Protein AF-A0A9D9F3G3-F1 (afdb_monomer_lite)

pLDDT: mean 89.65, std 13.04, range [38.94, 98.81]

Structure (mmCIF, N/CA/C/O backbone):
data_AF-A0A9D9F3G3-F1
#
_entry.id   AF-A0A9D9F3G3-F1
#
loop_
_atom_site.group_PDB
_atom_site.id
_atom_site.type_symbol
_atom_site.label_atom_id
_atom_site.label_alt_id
_atom_site.label_comp_id
_atom_site.label_asym_id
_atom_site.label_entity_id
_atom_site.label_seq_id
_atom_site.pdbx_PDB_ins_code
_atom_site.Cartn_x
_atom_site.Cartn_y
_atom_site.Cartn_z
_atom_site.occupancy
_atom_site.B_iso_or_equiv
_atom_site.auth_seq_id
_atom_site.auth_comp_id
_atom_site.auth_asym_id
_atom_site.auth_atom_id
_atom_site.pdbx_PDB_model_num
ATOM 1 N N . MET A 1 1 ? 1.124 3.773 -81.546 1.00 38.94 1 MET A N 1
ATOM 2 C CA . MET A 1 1 ? 1.778 4.941 -80.908 1.00 38.94 1 MET A CA 1
ATOM 3 C C . MET A 1 1 ? 0.946 5.287 -79.681 1.00 38.94 1 MET A C 1
ATOM 5 O O . MET A 1 1 ? -0.252 5.398 -79.845 1.00 38.94 1 MET A O 1
ATOM 9 N N . GLY A 1 2 ? 1.418 5.387 -78.447 1.00 44.78 2 GLY A N 1
ATOM 10 C CA . GLY A 1 2 ? 2.751 5.309 -77.876 1.00 44.78 2 GLY A CA 1
ATOM 11 C C . GLY A 1 2 ? 2.617 5.040 -76.369 1.00 44.78 2 GLY A C 1
ATOM 12 O O . GLY A 1 2 ? 1.551 5.185 -75.777 1.00 44.78 2 GLY A O 1
ATOM 13 N N . PHE A 1 3 ? 3.719 4.565 -75.814 1.00 49.28 3 PHE A N 1
ATOM 14 C CA . PHE A 1 3 ? 3.920 4.005 -74.488 1.00 49.28 3 PHE A CA 1
ATOM 15 C C . PHE A 1 3 ? 3.666 4.998 -73.345 1.00 49.28 3 PHE A C 1
ATOM 17 O O . PHE A 1 3 ? 4.314 6.037 -73.287 1.00 49.28 3 PHE A O 1
ATOM 24 N N . PHE A 1 4 ? 2.860 4.611 -72.353 1.00 52.53 4 PHE A N 1
ATOM 25 C CA . PHE A 1 4 ? 2.962 5.166 -70.997 1.00 52.53 4 PHE A CA 1
ATOM 26 C C . PHE A 1 4 ? 3.289 4.043 -70.012 1.00 52.53 4 PHE A C 1
ATOM 28 O O . PHE A 1 4 ? 2.435 3.481 -69.332 1.00 52.53 4 PHE A O 1
ATOM 35 N N . SER A 1 5 ? 4.575 3.692 -69.9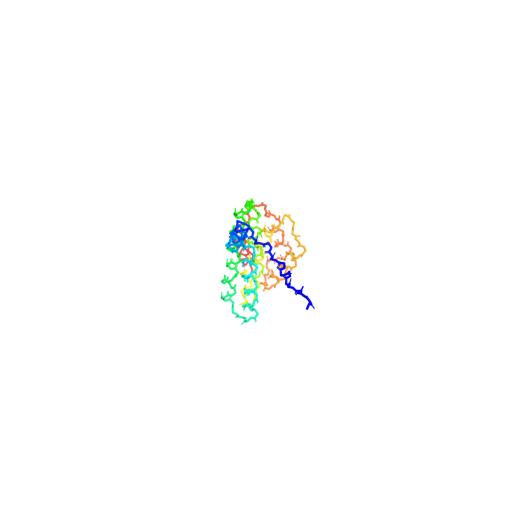80 1.00 55.53 5 SER A N 1
ATOM 36 C CA . SER A 1 5 ? 5.161 2.827 -68.961 1.00 55.53 5 SER A CA 1
ATOM 37 C C . SER A 1 5 ? 5.372 3.614 -67.665 1.00 55.53 5 SER A C 1
ATOM 39 O O . SER A 1 5 ? 6.219 4.497 -67.597 1.00 55.53 5 SER A O 1
ATOM 41 N N . ILE A 1 6 ? 4.613 3.242 -66.635 1.00 55.53 6 ILE A N 1
ATOM 42 C CA . ILE A 1 6 ? 5.121 2.834 -65.316 1.00 55.53 6 ILE A CA 1
ATOM 43 C C . ILE A 1 6 ? 6.310 3.665 -64.794 1.00 55.53 6 ILE A C 1
ATOM 45 O O . ILE A 1 6 ? 7.460 3.243 -64.870 1.00 55.53 6 ILE A O 1
ATOM 49 N N . PHE A 1 7 ? 6.025 4.768 -64.103 1.00 57.91 7 PHE A N 1
ATOM 50 C CA . PHE A 1 7 ? 6.887 5.213 -63.005 1.00 57.91 7 PHE A CA 1
ATOM 51 C C . PHE A 1 7 ? 6.293 4.708 -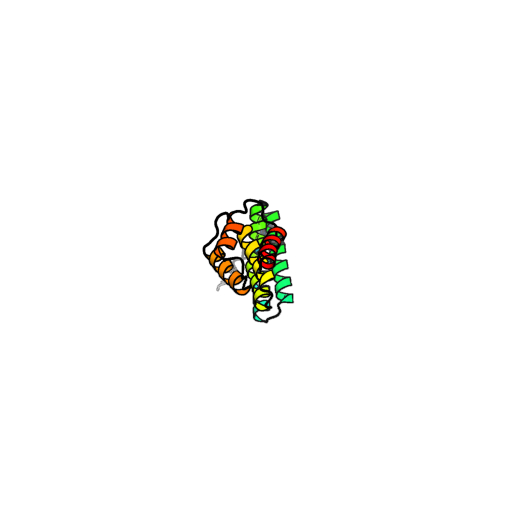61.688 1.00 57.91 7 PHE A C 1
ATOM 53 O O . PHE A 1 7 ? 5.648 5.438 -60.937 1.00 57.91 7 PHE A O 1
ATOM 60 N N . LYS A 1 8 ? 6.519 3.422 -61.381 1.00 59.09 8 LYS A N 1
ATOM 61 C CA . LYS A 1 8 ? 6.462 2.956 -59.990 1.00 59.09 8 LYS A CA 1
ATOM 62 C C . LYS A 1 8 ? 7.606 3.656 -59.265 1.00 59.09 8 LYS A C 1
ATOM 64 O O . LYS A 1 8 ? 8.756 3.239 -59.375 1.00 59.09 8 LYS A O 1
ATOM 69 N N . LYS A 1 9 ? 7.291 4.741 -58.556 1.00 53.97 9 LYS A N 1
ATOM 70 C CA . LYS A 1 9 ? 8.210 5.415 -57.637 1.00 53.97 9 LYS A CA 1
ATOM 71 C C . LYS A 1 9 ? 8.720 4.347 -56.661 1.00 53.97 9 LYS A C 1
ATOM 73 O O . LYS A 1 9 ? 7.965 3.878 -55.809 1.00 53.97 9 LYS A O 1
ATOM 78 N N . LYS A 1 10 ? 9.961 3.880 -56.845 1.00 54.19 10 LYS A N 1
ATOM 79 C CA . LYS A 1 10 ? 10.622 2.980 -55.893 1.00 54.19 10 LYS A CA 1
ATOM 80 C C . LYS A 1 10 ? 10.622 3.736 -54.568 1.00 54.19 10 LYS A C 1
ATOM 82 O O . LYS A 1 10 ? 11.190 4.825 -54.502 1.00 54.19 10 LYS A O 1
ATOM 87 N N . ARG A 1 11 ? 9.928 3.214 -53.549 1.00 55.38 11 ARG A N 1
ATOM 88 C CA . ARG A 1 11 ? 10.083 3.736 -52.187 1.00 55.38 11 ARG A CA 1
ATOM 89 C C . ARG A 1 11 ? 11.590 3.711 -51.896 1.00 55.38 11 ARG A C 1
ATOM 91 O O . ARG A 1 11 ? 12.211 2.695 -52.234 1.00 55.38 11 ARG A O 1
ATOM 98 N N . PRO A 1 12 ? 12.187 4.800 -51.385 1.00 57.09 12 PRO A N 1
ATOM 99 C CA . PRO A 1 12 ? 13.578 4.749 -50.959 1.00 57.09 12 PRO A CA 1
ATOM 100 C C . PRO A 1 12 ? 13.713 3.540 -50.028 1.00 57.09 12 PRO A C 1
ATOM 102 O O . PRO A 1 12 ? 12.824 3.303 -49.207 1.00 57.09 12 PRO A O 1
ATOM 105 N N . LYS A 1 13 ? 14.734 2.701 -50.249 1.00 60.09 13 LYS A N 1
ATOM 106 C CA . LYS A 1 13 ? 15.036 1.622 -49.304 1.00 60.09 13 LYS A CA 1
ATOM 107 C C . LYS A 1 13 ? 15.212 2.316 -47.956 1.00 60.09 13 LYS A C 1
ATOM 109 O O . LYS A 1 13 ? 16.010 3.243 -47.893 1.00 60.09 13 LYS A O 1
ATOM 114 N N . ALA A 1 14 ? 14.418 1.939 -46.955 1.00 59.50 14 ALA A N 1
ATOM 115 C CA . ALA A 1 14 ? 14.709 2.351 -45.592 1.00 59.50 14 ALA A CA 1
ATOM 116 C C . ALA A 1 14 ? 16.167 1.964 -45.328 1.00 59.50 14 ALA A C 1
ATOM 118 O O . ALA A 1 14 ? 16.579 0.856 -45.693 1.00 59.50 14 ALA A O 1
ATOM 119 N N . ASP A 1 15 ? 16.961 2.917 -44.848 1.00 74.31 15 ASP A N 1
ATOM 120 C CA . ASP A 1 15 ? 18.368 2.674 -44.575 1.00 74.31 15 ASP A CA 1
ATOM 121 C C . ASP A 1 15 ? 18.426 1.520 -43.578 1.00 74.31 15 ASP A C 1
ATOM 123 O O . ASP A 1 15 ? 17.848 1.593 -42.496 1.00 74.31 15 ASP A O 1
ATOM 127 N N . GLN A 1 16 ? 19.050 0.412 -43.972 1.00 74.31 16 GLN A N 1
ATOM 128 C CA . GLN A 1 16 ? 19.049 -0.824 -43.188 1.00 74.31 16 GLN A CA 1
ATOM 129 C C . GLN A 1 16 ? 19.607 -0.591 -41.771 1.00 74.31 16 GLN A C 1
ATOM 131 O O . GLN A 1 16 ? 19.137 -1.192 -40.812 1.00 74.31 16 GLN A O 1
ATOM 136 N N . GLU A 1 17 ? 20.522 0.373 -41.635 1.00 76.88 17 GLU A N 1
ATOM 137 C CA . GLU A 1 17 ? 21.031 0.875 -40.356 1.00 76.88 17 GLU A CA 1
ATOM 138 C C . GLU A 1 17 ? 19.947 1.529 -39.483 1.00 76.88 17 GLU A C 1
ATOM 140 O O . GLU A 1 17 ? 19.929 1.321 -38.270 1.00 76.88 17 GLU A O 1
ATOM 145 N N . PHE A 1 18 ? 19.019 2.287 -40.076 1.00 81.75 18 PHE A N 1
ATOM 146 C CA . PHE A 1 18 ? 17.886 2.873 -39.359 1.00 81.75 18 PHE A CA 1
ATOM 147 C C . PHE A 1 18 ? 16.887 1.798 -38.918 1.00 81.75 18 PHE A C 1
ATOM 149 O O . PHE A 1 18 ? 16.425 1.828 -37.778 1.00 81.75 18 PHE A O 1
ATOM 156 N N . ASP A 1 19 ? 16.583 0.828 -39.784 1.00 84.19 19 ASP A N 1
ATOM 157 C CA . ASP A 1 19 ? 15.683 -0.281 -39.446 1.00 84.19 19 ASP A CA 1
ATOM 158 C C . ASP A 1 19 ? 16.255 -1.148 -38.311 1.00 84.19 19 ASP A C 1
ATOM 160 O O . ASP A 1 19 ? 15.522 -1.549 -37.401 1.00 84.19 19 ASP A O 1
ATOM 164 N N . ASP A 1 20 ? 17.562 -1.414 -38.328 1.00 84.94 20 ASP A N 1
ATOM 165 C CA . ASP A 1 20 ? 18.238 -2.181 -37.281 1.00 84.94 20 ASP A CA 1
ATOM 166 C C . ASP A 1 20 ? 18.357 -1.377 -35.975 1.00 84.94 20 ASP A C 1
ATOM 168 O O . ASP A 1 20 ? 18.101 -1.917 -34.895 1.00 84.94 20 ASP A O 1
ATOM 172 N N . TYR A 1 21 ? 18.635 -0.069 -36.048 1.00 85.31 21 TYR A N 1
ATOM 173 C CA . TYR A 1 21 ? 18.572 0.826 -34.888 1.00 85.31 21 TYR A CA 1
ATOM 174 C C . TYR A 1 21 ? 17.173 0.843 -34.261 1.00 85.31 21 TYR A C 1
ATOM 176 O O . TYR A 1 21 ? 17.041 0.666 -33.050 1.00 85.31 21 TYR A O 1
ATOM 184 N N . ALA A 1 22 ? 16.124 1.004 -35.072 1.00 84.81 22 ALA A N 1
ATOM 185 C CA . ALA A 1 22 ? 14.746 1.035 -34.600 1.00 84.81 22 ALA A CA 1
ATOM 186 C C . ALA A 1 22 ? 14.351 -0.287 -33.928 1.00 84.81 22 ALA A C 1
ATOM 188 O O . ALA A 1 22 ? 13.788 -0.270 -32.834 1.00 84.81 22 ALA A O 1
ATOM 189 N N . LYS A 1 23 ? 14.702 -1.438 -34.518 1.00 87.62 23 LYS A N 1
ATOM 190 C CA . LYS A 1 23 ? 14.464 -2.753 -33.899 1.00 87.62 23 LYS A CA 1
ATOM 191 C C . LYS A 1 23 ? 15.173 -2.896 -32.557 1.00 87.62 23 LYS A C 1
ATOM 193 O O . LYS A 1 23 ? 14.554 -3.355 -31.601 1.00 87.62 23 LYS A O 1
ATOM 198 N N . ASN A 1 24 ? 16.437 -2.487 -32.475 1.00 85.81 24 ASN A N 1
ATOM 199 C CA . ASN A 1 24 ? 17.211 -2.566 -31.238 1.00 85.81 24 ASN A CA 1
ATOM 200 C C . ASN A 1 24 ? 16.646 -1.633 -30.160 1.00 85.81 24 ASN A C 1
ATOM 202 O O . ASN A 1 24 ? 16.492 -2.048 -29.014 1.00 85.81 24 ASN A O 1
ATOM 206 N N . ALA A 1 25 ? 16.263 -0.410 -30.530 1.00 82.06 25 ALA A N 1
ATOM 207 C CA . ALA A 1 25 ? 15.626 0.538 -29.622 1.00 82.06 25 ALA A CA 1
ATOM 208 C C . ALA A 1 25 ? 14.265 0.028 -29.118 1.00 82.06 25 ALA A C 1
ATOM 210 O O . ALA A 1 25 ? 13.966 0.140 -27.931 1.00 82.06 25 ALA A O 1
ATOM 211 N N . MET A 1 26 ? 13.451 -0.582 -29.987 1.00 83.00 26 MET A N 1
ATOM 212 C CA . MET A 1 26 ? 12.179 -1.194 -29.588 1.00 83.00 26 MET A CA 1
ATOM 213 C C . MET A 1 26 ? 12.386 -2.420 -28.693 1.00 83.00 26 MET A C 1
ATOM 215 O O . MET A 1 26 ? 11.655 -2.594 -27.721 1.00 83.00 26 MET A O 1
ATOM 219 N N . ALA A 1 27 ? 13.381 -3.259 -28.987 1.00 82.00 27 ALA A N 1
ATOM 220 C CA . ALA A 1 27 ? 13.718 -4.409 -28.155 1.00 82.00 27 ALA A CA 1
ATOM 221 C C . ALA A 1 27 ? 14.188 -3.974 -26.757 1.00 82.00 27 ALA A C 1
ATOM 223 O O . ALA A 1 27 ? 13.699 -4.518 -25.766 1.00 82.00 27 ALA A O 1
ATOM 224 N N . ASP A 1 28 ? 15.060 -2.961 -26.669 1.00 80.50 28 ASP A N 1
ATOM 225 C CA . ASP A 1 28 ? 15.480 -2.377 -25.390 1.00 80.50 28 ASP A CA 1
ATOM 226 C C . ASP A 1 28 ? 14.286 -1.797 -24.628 1.00 80.50 28 ASP A C 1
ATOM 228 O O . ASP A 1 28 ? 14.106 -2.099 -23.448 1.00 80.50 28 ASP A O 1
ATOM 232 N N . PHE A 1 29 ? 13.420 -1.041 -25.314 1.00 80.88 29 PHE A N 1
ATOM 233 C CA . PHE A 1 29 ? 12.208 -0.485 -24.721 1.00 80.88 29 PHE A CA 1
ATOM 234 C C . PHE A 1 29 ? 11.309 -1.587 -24.149 1.00 80.88 29 PHE A C 1
ATOM 236 O O . PHE A 1 29 ? 10.957 -1.536 -22.979 1.00 80.88 29 PHE A O 1
ATOM 243 N N . HIS A 1 30 ? 10.990 -2.638 -24.906 1.00 76.06 30 HIS A N 1
ATOM 244 C CA . HIS A 1 30 ? 10.143 -3.728 -24.408 1.00 76.06 30 HIS A CA 1
ATOM 245 C C . HIS A 1 30 ? 10.773 -4.509 -23.249 1.00 76.06 30 HIS A C 1
ATOM 247 O O . HIS A 1 30 ? 10.078 -4.935 -22.318 1.00 76.06 30 HIS A O 1
ATOM 253 N N . GLN A 1 31 ? 12.090 -4.710 -23.278 1.00 80.38 31 GLN A N 1
ATOM 254 C CA . GLN A 1 31 ? 12.785 -5.388 -22.189 1.00 80.38 31 GLN A CA 1
ATOM 255 C C . GLN A 1 31 ? 12.792 -4.540 -20.915 1.00 80.38 31 GLN A C 1
ATOM 257 O O . GLN A 1 31 ? 12.634 -5.092 -19.823 1.00 80.38 31 GLN A O 1
ATOM 262 N N . ASN A 1 32 ? 12.865 -3.218 -21.052 1.00 84.75 32 ASN A N 1
ATOM 263 C CA . ASN A 1 32 ? 13.143 -2.309 -19.948 1.00 84.75 32 ASN A CA 1
ATOM 264 C C . ASN A 1 32 ? 12.026 -1.312 -19.608 1.00 84.75 32 ASN A C 1
ATOM 266 O O . ASN A 1 32 ? 12.212 -0.469 -18.726 1.00 84.75 32 ASN A O 1
ATOM 270 N N . ASP A 1 33 ? 10.859 -1.419 -20.243 1.00 92.44 33 ASP A N 1
ATOM 271 C CA . ASP A 1 33 ? 9.652 -0.667 -19.893 1.00 92.44 33 ASP A CA 1
ATOM 272 C C . ASP A 1 33 ? 9.015 -1.238 -18.620 1.00 92.44 33 ASP A C 1
ATOM 274 O O . ASP A 1 33 ? 7.950 -1.862 -18.604 1.00 92.44 33 ASP A O 1
ATOM 278 N N . PHE 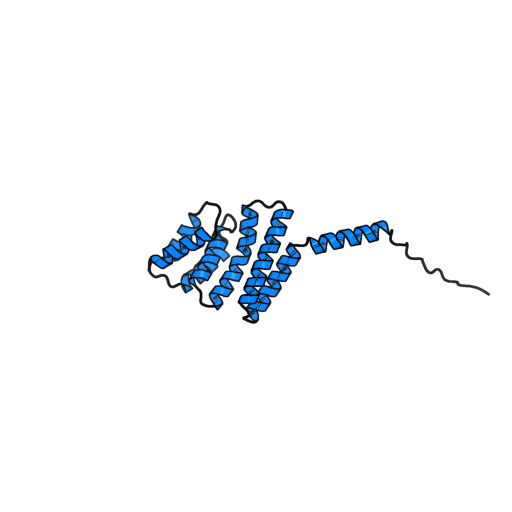A 1 34 ? 9.721 -1.056 -17.509 1.00 95.69 34 PHE A N 1
ATOM 279 C CA . PHE A 1 34 ? 9.266 -1.493 -16.200 1.00 95.69 34 PHE A CA 1
ATOM 280 C C . PHE A 1 34 ? 8.007 -0.743 -15.749 1.00 95.69 34 PHE A C 1
ATOM 282 O O . PHE A 1 34 ? 7.200 -1.307 -15.017 1.00 95.69 34 PHE A O 1
ATOM 289 N N . LEU A 1 35 ? 7.783 0.490 -16.215 1.00 95.00 35 LEU A N 1
ATOM 290 C CA . LEU A 1 35 ? 6.548 1.218 -15.919 1.00 95.00 35 LEU A CA 1
ATOM 291 C C . LEU A 1 35 ? 5.345 0.609 -16.643 1.00 95.00 35 LEU A C 1
ATOM 293 O O . LEU A 1 35 ? 4.309 0.406 -16.009 1.00 95.00 35 LEU A O 1
ATOM 297 N N . GLY A 1 36 ? 5.485 0.267 -17.926 1.00 95.94 36 GLY A N 1
ATOM 298 C CA . GLY A 1 36 ? 4.457 -0.444 -18.683 1.00 95.94 36 GLY A CA 1
ATOM 299 C C . GLY A 1 36 ? 4.136 -1.806 -18.073 1.00 95.94 36 GLY A C 1
ATOM 300 O O . GLY A 1 36 ? 2.967 -2.115 -17.838 1.00 95.94 36 GLY A O 1
ATOM 301 N N . LYS A 1 37 ? 5.164 -2.579 -17.697 1.00 96.94 37 LYS A N 1
ATOM 302 C CA . LYS A 1 37 ? 4.993 -3.870 -17.003 1.00 96.94 37 LYS A CA 1
ATOM 303 C C . LYS A 1 37 ? 4.291 -3.719 -15.650 1.00 96.94 37 LYS A C 1
ATOM 305 O O . LYS A 1 37 ? 3.384 -4.489 -15.338 1.00 96.94 37 LYS A O 1
ATOM 310 N N . ALA A 1 38 ? 4.658 -2.705 -14.864 1.00 97.81 38 ALA A N 1
ATOM 311 C CA . ALA A 1 38 ? 3.996 -2.407 -13.596 1.00 97.81 38 ALA A CA 1
ATOM 312 C C . ALA A 1 38 ? 2.518 -2.032 -13.798 1.00 97.81 38 ALA A C 1
ATOM 314 O O . ALA A 1 38 ? 1.651 -2.496 -13.055 1.00 97.81 38 ALA A O 1
ATOM 315 N N . ALA A 1 39 ? 2.211 -1.225 -14.818 1.00 97.56 39 ALA A N 1
ATOM 316 C CA . ALA A 1 39 ? 0.839 -0.859 -15.154 1.00 97.56 39 ALA A CA 1
ATOM 317 C C . ALA A 1 39 ? 0.010 -2.085 -15.567 1.00 97.56 39 ALA A C 1
ATOM 319 O O . ALA A 1 39 ? -1.107 -2.263 -15.076 1.00 97.56 39 ALA A O 1
ATOM 320 N N . GLU A 1 40 ? 0.560 -2.962 -16.411 1.00 98.19 40 GLU A N 1
ATOM 321 C CA . GLU A 1 40 ? -0.097 -4.205 -16.822 1.00 98.19 40 GLU A CA 1
ATOM 322 C C . GLU A 1 40 ? -0.376 -5.124 -15.623 1.00 98.19 40 GLU A C 1
ATOM 324 O O . GLU A 1 40 ? -1.501 -5.604 -15.463 1.00 98.19 40 GLU A O 1
ATOM 329 N N . ALA A 1 41 ? 0.610 -5.319 -14.743 1.00 98.56 41 ALA A N 1
ATOM 330 C CA . ALA A 1 41 ? 0.445 -6.090 -13.514 1.00 98.56 41 ALA A CA 1
ATOM 331 C C . ALA A 1 41 ? -0.658 -5.494 -12.619 1.00 98.56 41 ALA A C 1
ATOM 333 O O . ALA A 1 41 ? -1.558 -6.212 -12.186 1.00 98.56 41 ALA A O 1
ATOM 334 N N . GLY A 1 42 ? -0.688 -4.170 -12.438 1.00 98.31 42 GLY A N 1
ATOM 335 C CA . GLY A 1 42 ? -1.756 -3.493 -11.696 1.00 98.31 42 GLY A CA 1
ATOM 336 C C . GLY A 1 42 ? -3.147 -3.657 -12.329 1.00 98.31 42 GLY A C 1
ATOM 337 O O . GLY A 1 42 ? -4.148 -3.782 -11.617 1.00 98.31 42 GLY A O 1
ATOM 338 N N . HIS A 1 43 ? -3.245 -3.697 -13.662 1.00 98.56 43 HIS A N 1
ATOM 339 C CA . HIS A 1 43 ? -4.500 -3.996 -14.358 1.00 98.56 43 HIS A CA 1
ATOM 340 C C . HIS A 1 43 ? -4.962 -5.438 -14.123 1.00 98.56 43 HIS A C 1
ATOM 342 O O . HIS A 1 43 ? -6.139 -5.646 -13.808 1.00 98.56 43 HIS A O 1
ATOM 348 N N . LYS A 1 44 ? -4.047 -6.411 -14.218 1.00 98.75 44 LYS A N 1
ATOM 349 C CA . LYS A 1 44 ? -4.322 -7.826 -13.922 1.00 98.75 44 LYS A CA 1
ATOM 350 C C . LYS A 1 44 ? -4.753 -8.015 -12.469 1.00 98.75 44 LYS A C 1
ATOM 352 O O . LYS A 1 44 ? -5.786 -8.632 -12.223 1.00 98.75 44 LYS A O 1
ATOM 357 N N . ALA A 1 45 ? -4.059 -7.379 -11.526 1.00 98.69 45 ALA A N 1
ATOM 358 C CA . ALA A 1 45 ? -4.408 -7.404 -10.110 1.00 98.69 45 ALA A CA 1
ATOM 359 C C . ALA A 1 45 ? -5.841 -6.905 -9.874 1.00 98.69 45 ALA A C 1
ATOM 361 O O . ALA A 1 45 ? -6.658 -7.588 -9.260 1.00 98.69 45 ALA A O 1
ATOM 362 N N . LYS A 1 46 ? -6.205 -5.750 -10.446 1.00 98.50 46 LYS A N 1
ATOM 363 C CA . LYS A 1 46 ? -7.566 -5.197 -10.334 1.00 98.50 46 LYS A CA 1
ATOM 364 C C . LYS A 1 46 ? -8.628 -6.095 -10.968 1.00 98.50 46 LYS A C 1
ATOM 366 O O . LYS A 1 46 ? -9.749 -6.147 -10.459 1.00 98.50 46 LYS A O 1
ATOM 371 N N . ALA A 1 47 ? -8.311 -6.775 -12.070 1.00 98.62 47 ALA A N 1
ATOM 372 C CA . ALA A 1 47 ? -9.207 -7.755 -12.677 1.00 98.62 47 ALA A CA 1
ATOM 373 C C . ALA A 1 47 ? -9.417 -8.966 -11.751 1.00 98.62 47 ALA A C 1
ATOM 375 O O . ALA A 1 47 ? -10.565 -9.314 -11.473 1.00 98.62 47 ALA A O 1
ATOM 376 N N . ALA A 1 48 ? -8.341 -9.515 -11.183 1.00 98.62 48 ALA A N 1
ATOM 377 C CA . ALA A 1 48 ? -8.389 -10.618 -10.224 1.00 98.62 48 ALA A CA 1
ATOM 378 C C . ALA A 1 48 ? -9.175 -10.250 -8.947 1.00 98.62 48 ALA A C 1
ATOM 380 O O . ALA A 1 48 ? -10.034 -11.015 -8.507 1.00 98.62 48 ALA A O 1
ATOM 381 N N . VAL A 1 49 ? -9.007 -9.032 -8.406 1.00 98.44 49 VAL A N 1
ATOM 382 C CA . VAL A 1 49 ? -9.824 -8.537 -7.275 1.00 98.44 49 VAL A CA 1
ATOM 383 C C . VAL A 1 49 ? -11.315 -8.530 -7.621 1.00 98.44 49 VAL A C 1
ATOM 385 O O . VAL A 1 49 ? -12.134 -8.966 -6.811 1.00 98.44 49 VAL A O 1
ATOM 388 N N . LYS A 1 50 ? -11.694 -8.059 -8.818 1.00 98.12 50 LYS A N 1
ATOM 389 C CA . LYS A 1 50 ? -13.101 -8.065 -9.268 1.00 98.12 50 LYS A CA 1
ATOM 390 C C . LYS A 1 50 ? -13.650 -9.484 -9.413 1.00 98.12 50 LYS A C 1
ATOM 392 O O . LYS A 1 50 ? -14.813 -9.712 -9.091 1.00 98.12 50 LYS A O 1
ATOM 397 N N . ALA A 1 51 ? -12.812 -10.420 -9.850 1.00 98.25 51 ALA A N 1
ATOM 398 C CA . ALA A 1 51 ? -13.128 -11.841 -9.935 1.00 98.25 51 ALA A CA 1
ATOM 399 C C . ALA A 1 51 ? -13.076 -12.568 -8.574 1.00 98.25 51 ALA A C 1
ATOM 401 O O . ALA A 1 51 ? -13.372 -13.757 -8.511 1.00 98.25 51 ALA A O 1
ATOM 402 N N . LYS A 1 52 ? -12.742 -11.863 -7.479 1.00 98.00 52 LYS A N 1
ATOM 403 C CA . LYS A 1 52 ? -12.534 -12.412 -6.126 1.00 98.00 52 LYS A CA 1
ATOM 404 C C . LYS A 1 52 ? -11.415 -13.464 -6.045 1.00 98.00 52 LYS A C 1
ATOM 406 O O . LYS A 1 52 ? -11.403 -14.284 -5.133 1.00 98.00 52 LYS A O 1
ATOM 411 N N . GLN A 1 53 ? -10.462 -13.416 -6.971 1.00 98.44 53 GLN A N 1
ATOM 412 C CA . GLN A 1 53 ? -9.252 -14.237 -6.985 1.00 98.44 53 GLN A CA 1
ATOM 413 C C . GLN A 1 53 ? -8.153 -13.504 -6.206 1.00 98.44 53 GLN A C 1
ATOM 415 O O . GLN A 1 53 ? -7.252 -12.897 -6.784 1.00 98.44 53 GLN A O 1
ATOM 420 N N . TYR A 1 54 ? -8.281 -13.463 -4.879 1.00 98.12 54 TYR A N 1
ATOM 421 C CA . TYR A 1 54 ? -7.438 -12.599 -4.047 1.00 98.12 54 TYR A CA 1
ATOM 422 C C . TYR A 1 54 ? -5.968 -13.021 -4.030 1.00 98.12 54 TYR A C 1
ATOM 424 O O . TYR A 1 54 ? -5.115 -12.150 -4.167 1.00 98.12 54 TYR A O 1
ATOM 432 N N . ASP A 1 55 ? -5.662 -14.317 -3.956 1.00 98.19 55 ASP A N 1
ATOM 433 C CA . ASP A 1 55 ? -4.275 -14.811 -3.990 1.00 98.19 55 ASP A CA 1
ATOM 434 C C . ASP A 1 55 ? -3.562 -14.441 -5.299 1.00 98.19 55 ASP A C 1
ATOM 436 O O . ASP A 1 55 ? -2.414 -13.999 -5.302 1.00 98.19 55 ASP A O 1
ATOM 440 N N . GLU A 1 56 ? -4.272 -14.546 -6.424 1.00 98.31 56 GLU A N 1
ATOM 441 C CA . GLU A 1 56 ? -3.754 -14.146 -7.732 1.00 98.31 56 GLU A CA 1
ATOM 442 C C . GLU A 1 56 ? -3.544 -12.625 -7.803 1.00 98.31 56 GLU A C 1
ATOM 444 O O . GLU A 1 56 ? -2.507 -12.148 -8.269 1.00 98.31 56 GLU A O 1
ATOM 449 N N . ALA A 1 57 ? -4.487 -11.847 -7.261 1.00 98.62 57 ALA A N 1
ATOM 450 C CA . ALA A 1 57 ? -4.339 -10.400 -7.158 1.00 98.62 57 ALA A CA 1
ATOM 451 C C . ALA A 1 57 ? -3.121 -9.994 -6.311 1.00 98.62 57 ALA A C 1
ATOM 453 O O . ALA A 1 57 ? -2.415 -9.056 -6.680 1.00 98.62 57 ALA A O 1
ATOM 454 N N . TRP A 1 58 ? -2.849 -10.699 -5.208 1.00 98.38 58 TRP A N 1
ATOM 455 C CA . TRP A 1 58 ? -1.644 -10.503 -4.397 1.00 98.38 58 TRP A CA 1
ATOM 456 C C . TRP A 1 58 ? -0.370 -10.728 -5.206 1.00 98.38 58 TRP A C 1
ATOM 458 O O . TRP A 1 58 ? 0.525 -9.881 -5.158 1.00 98.38 58 TRP A O 1
ATOM 468 N N . GLY A 1 59 ? -0.310 -11.818 -5.976 1.00 98.50 59 GLY A N 1
ATOM 469 C CA . GLY A 1 59 ? 0.807 -12.100 -6.879 1.00 98.50 59 GLY A CA 1
ATOM 470 C C . GLY A 1 59 ? 1.059 -10.943 -7.846 1.00 98.50 59 GLY A C 1
ATOM 471 O O . GLY A 1 59 ? 2.154 -10.383 -7.875 1.00 98.50 59 GLY A O 1
ATOM 472 N N . PHE A 1 60 ? 0.016 -10.486 -8.542 1.00 98.81 60 PHE A N 1
ATOM 473 C CA . PHE A 1 60 ? 0.143 -9.376 -9.487 1.00 98.81 60 PHE A CA 1
ATOM 474 C C . PHE A 1 60 ? 0.510 -8.037 -8.831 1.00 98.81 60 PHE A C 1
ATOM 476 O O . PHE A 1 60 ? 1.255 -7.253 -9.420 1.00 98.81 60 PHE A O 1
ATOM 483 N N . TYR A 1 61 ? 0.037 -7.750 -7.614 1.00 98.69 61 TYR A N 1
ATOM 484 C CA . TYR A 1 61 ? 0.475 -6.553 -6.892 1.00 98.69 61 TYR A CA 1
ATOM 485 C C . TYR A 1 61 ? 1.949 -6.639 -6.476 1.00 98.69 61 TYR A C 1
ATOM 487 O O . TYR A 1 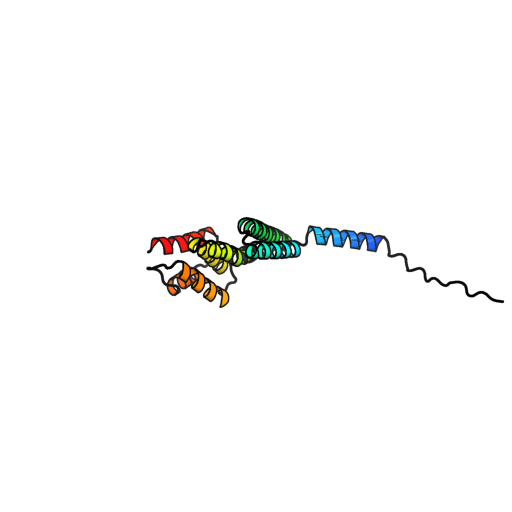61 ? 2.659 -5.637 -6.557 1.00 98.69 61 TYR A O 1
ATOM 495 N N . HIS A 1 62 ? 2.452 -7.817 -6.101 1.00 98.38 62 HIS A N 1
ATOM 496 C CA . HIS A 1 62 ? 3.883 -8.011 -5.862 1.00 98.38 62 HIS A CA 1
ATOM 497 C C . HIS A 1 62 ? 4.720 -7.854 -7.138 1.00 98.38 62 HIS A C 1
ATOM 499 O O . HIS A 1 62 ? 5.773 -7.213 -7.088 1.00 98.38 62 HIS A O 1
ATOM 505 N N . ASP A 1 63 ? 4.234 -8.338 -8.282 1.00 98.50 63 ASP A N 1
ATOM 506 C CA . ASP A 1 63 ? 4.876 -8.103 -9.580 1.00 98.50 63 ASP A CA 1
ATOM 507 C C . ASP A 1 63 ? 4.926 -6.608 -9.913 1.00 98.50 63 ASP A C 1
ATOM 509 O O . ASP A 1 63 ? 5.978 -6.085 -10.286 1.00 98.50 63 ASP A O 1
ATOM 513 N N . GLN A 1 64 ? 3.818 -5.885 -9.708 1.00 98.56 64 GLN A N 1
ATOM 514 C CA . GLN A 1 64 ? 3.765 -4.435 -9.899 1.00 98.56 64 GLN A CA 1
ATOM 515 C C . GLN A 1 64 ? 4.833 -3.720 -9.058 1.00 98.56 64 GLN A C 1
ATOM 517 O O . GLN A 1 64 ? 5.573 -2.887 -9.584 1.00 98.56 64 GLN A O 1
ATOM 522 N N . LYS A 1 65 ? 4.953 -4.073 -7.772 1.00 98.00 65 LYS A N 1
ATOM 523 C CA . LYS A 1 65 ? 5.990 -3.535 -6.880 1.00 98.00 65 LYS A CA 1
ATOM 524 C C . LYS A 1 65 ? 7.400 -3.865 -7.376 1.00 98.00 65 LYS A C 1
ATOM 526 O O . LYS A 1 65 ? 8.253 -2.984 -7.426 1.00 98.00 65 LYS A O 1
ATOM 531 N N . SER A 1 66 ? 7.641 -5.109 -7.790 1.00 98.12 66 SER A N 1
ATOM 532 C CA . SER A 1 66 ? 8.934 -5.549 -8.327 1.00 98.12 66 SER A CA 1
ATOM 533 C C . SER A 1 66 ? 9.350 -4.736 -9.556 1.00 98.12 66 SER A C 1
ATOM 535 O O . SER A 1 66 ? 10.486 -4.261 -9.641 1.00 98.12 66 SER A O 1
ATOM 537 N N . PHE A 1 67 ? 8.428 -4.501 -10.491 1.00 98.19 67 PHE A N 1
ATOM 538 C CA . PHE A 1 67 ? 8.695 -3.664 -11.658 1.00 98.19 67 PHE A CA 1
ATOM 539 C C . PHE A 1 67 ? 8.922 -2.197 -11.283 1.00 98.19 67 PHE A C 1
ATOM 541 O O . PHE A 1 67 ? 9.841 -1.568 -11.807 1.00 98.19 67 PHE A O 1
ATOM 548 N N . TYR A 1 68 ? 8.173 -1.656 -10.322 1.00 97.56 68 TYR A N 1
ATOM 549 C CA . TYR A 1 68 ? 8.457 -0.327 -9.783 1.00 97.56 68 TYR A CA 1
ATOM 550 C C . TYR A 1 68 ? 9.854 -0.214 -9.167 1.00 97.56 68 TYR A C 1
ATOM 552 O O . TYR A 1 68 ? 10.519 0.797 -9.386 1.00 97.56 68 TYR A O 1
ATOM 560 N N . MET A 1 69 ? 10.342 -1.237 -8.461 1.00 97.00 69 MET A N 1
ATOM 561 C CA . MET A 1 69 ? 11.706 -1.228 -7.916 1.00 97.00 69 MET A CA 1
ATOM 562 C C . MET A 1 69 ? 12.766 -1.291 -9.018 1.00 97.00 69 MET A C 1
ATOM 564 O O . MET A 1 69 ? 13.760 -0.568 -8.957 1.00 97.00 69 MET A O 1
ATOM 568 N N . GLN A 1 70 ? 12.540 -2.086 -10.066 1.00 96.25 70 GLN A N 1
ATOM 569 C CA . GLN A 1 70 ? 13.424 -2.116 -11.237 1.00 96.25 70 GLN A CA 1
ATOM 570 C C . GLN A 1 70 ? 13.470 -0.755 -11.947 1.00 96.25 70 GLN A C 1
ATOM 572 O O . GLN A 1 70 ? 14.551 -0.276 -12.293 1.00 96.25 70 GLN A O 1
ATOM 577 N N . HIS A 1 71 ? 12.317 -0.095 -12.096 1.00 95.81 71 HIS A N 1
ATOM 578 C CA . HIS A 1 71 ? 12.245 1.265 -12.623 1.00 95.81 71 HIS A CA 1
ATOM 579 C C . HIS A 1 71 ? 13.013 2.259 -11.742 1.00 95.81 71 HIS A C 1
ATOM 581 O O . HIS A 1 71 ? 13.877 2.972 -12.244 1.00 95.81 71 HIS A O 1
ATOM 587 N N . ALA A 1 72 ? 12.743 2.273 -10.435 1.00 96.12 72 ALA A N 1
ATOM 588 C CA . ALA A 1 72 ? 13.380 3.179 -9.483 1.00 96.12 72 ALA A CA 1
ATOM 589 C C . ALA A 1 72 ? 14.913 3.051 -9.507 1.00 96.12 72 ALA A C 1
ATOM 591 O O . ALA A 1 72 ? 15.615 4.061 -9.581 1.00 96.12 72 ALA A O 1
ATOM 592 N N . ASN A 1 73 ? 15.425 1.815 -9.534 1.00 94.69 73 ASN A N 1
ATOM 593 C CA . ASN A 1 73 ? 16.857 1.535 -9.628 1.00 94.69 73 ASN A CA 1
ATOM 594 C C . ASN A 1 73 ? 17.461 2.051 -10.941 1.00 94.69 73 ASN A C 1
ATOM 596 O O . ASN A 1 73 ? 18.502 2.704 -10.925 1.00 94.69 73 ASN A O 1
ATOM 600 N N . ARG A 1 74 ? 16.802 1.802 -12.082 1.00 93.12 74 ARG A N 1
ATOM 601 C CA . ARG A 1 74 ? 17.279 2.259 -13.400 1.00 93.12 74 ARG A CA 1
ATOM 602 C C . ARG A 1 74 ? 17.223 3.781 -13.546 1.00 93.12 74 ARG A C 1
ATOM 604 O O . ARG A 1 74 ? 18.064 4.359 -14.226 1.00 93.12 74 ARG A O 1
ATOM 611 N N . SER A 1 75 ? 16.237 4.424 -12.930 1.00 93.81 75 SER A N 1
ATOM 612 C CA . SER A 1 75 ? 15.997 5.865 -13.034 1.00 93.81 75 SER A CA 1
ATOM 613 C C . SER A 1 75 ? 16.698 6.693 -11.954 1.00 93.81 75 SER A C 1
ATOM 615 O O . SER A 1 75 ? 16.507 7.906 -11.916 1.00 93.81 75 SER A O 1
ATOM 617 N N . GLY A 1 76 ? 17.507 6.073 -11.089 1.00 94.56 76 GLY A N 1
ATOM 618 C CA . GLY A 1 76 ? 18.288 6.782 -10.072 1.00 94.56 76 GLY A CA 1
ATOM 619 C C . GLY A 1 76 ? 17.432 7.419 -8.975 1.00 94.56 76 GLY A C 1
ATOM 620 O O . GLY A 1 76 ? 17.761 8.496 -8.479 1.00 94.56 76 GLY A O 1
ATOM 621 N N . PHE A 1 77 ? 16.314 6.786 -8.612 1.00 95.56 77 PHE A N 1
ATOM 622 C CA . PHE A 1 77 ? 15.459 7.275 -7.534 1.00 95.56 77 PHE A CA 1
ATOM 623 C C . PHE A 1 77 ? 16.219 7.264 -6.205 1.00 95.56 77 PHE A C 1
ATOM 625 O O . PHE A 1 77 ? 16.969 6.341 -5.890 1.00 95.56 77 PHE A O 1
ATOM 632 N N . THR A 1 78 ? 15.963 8.270 -5.375 1.00 94.31 78 THR A N 1
ATOM 633 C CA . THR A 1 78 ? 16.379 8.232 -3.970 1.00 94.31 78 THR A CA 1
ATOM 634 C C . THR A 1 78 ? 15.631 7.126 -3.228 1.00 94.31 78 THR A C 1
ATOM 636 O O . THR A 1 78 ? 14.512 6.757 -3.596 1.00 94.31 78 THR A O 1
ATOM 639 N N . ALA A 1 79 ? 16.190 6.655 -2.111 1.00 92.44 79 ALA A N 1
ATOM 640 C CA . ALA A 1 79 ? 15.524 5.661 -1.271 1.00 92.44 79 ALA A CA 1
ATOM 641 C C . ALA A 1 79 ? 14.103 6.101 -0.861 1.00 92.44 79 ALA A C 1
ATOM 643 O O . ALA A 1 79 ? 13.184 5.288 -0.845 1.00 92.44 79 ALA A O 1
ATOM 644 N N . ARG A 1 80 ? 13.896 7.397 -0.573 1.00 91.56 80 ARG A N 1
ATOM 645 C CA . ARG A 1 80 ? 12.579 7.942 -0.195 1.00 91.56 80 ARG A CA 1
ATOM 646 C C . ARG A 1 80 ? 11.579 7.857 -1.349 1.00 91.56 80 ARG A C 1
ATOM 648 O O . ARG A 1 80 ? 10.436 7.473 -1.133 1.00 91.56 80 ARG A O 1
ATOM 655 N N . GLN A 1 81 ? 12.011 8.173 -2.570 1.00 93.69 81 GLN A N 1
ATOM 656 C CA . GLN A 1 81 ? 11.171 8.051 -3.765 1.00 93.69 81 GLN A CA 1
ATOM 657 C C . GLN A 1 81 ? 10.841 6.588 -4.079 1.00 93.69 81 GLN A C 1
ATOM 659 O O . GLN A 1 81 ? 9.701 6.290 -4.422 1.00 93.69 81 GLN A O 1
ATOM 664 N N . ALA A 1 82 ? 11.809 5.679 -3.926 1.00 94.44 82 ALA A N 1
ATOM 665 C CA . ALA A 1 82 ? 11.582 4.249 -4.103 1.00 94.44 82 ALA A CA 1
ATOM 666 C C . ALA A 1 82 ? 10.559 3.718 -3.085 1.00 94.44 82 ALA A C 1
ATOM 668 O O . ALA A 1 82 ? 9.581 3.089 -3.474 1.00 94.44 82 ALA A O 1
ATOM 669 N N . VAL A 1 83 ? 10.711 4.053 -1.799 1.00 94.19 83 VAL A N 1
ATOM 670 C CA . VAL A 1 83 ? 9.754 3.656 -0.752 1.00 94.19 83 VAL A CA 1
ATOM 671 C C . VAL A 1 83 ? 8.359 4.233 -1.000 1.00 94.19 83 VAL A C 1
ATOM 673 O O . VAL A 1 83 ? 7.376 3.508 -0.877 1.00 94.19 83 VAL A O 1
ATOM 676 N N . ALA A 1 84 ? 8.246 5.496 -1.416 1.00 93.19 84 ALA A N 1
ATOM 677 C CA . ALA A 1 84 ? 6.953 6.088 -1.761 1.00 93.19 84 ALA A CA 1
ATOM 678 C C . ALA A 1 84 ? 6.278 5.374 -2.948 1.00 93.19 84 ALA A C 1
ATOM 680 O O . ALA A 1 84 ? 5.062 5.163 -2.943 1.00 93.19 84 ALA A O 1
ATOM 681 N N . LEU A 1 85 ? 7.062 4.976 -3.956 1.00 94.94 85 LEU A N 1
ATOM 682 C CA . LEU A 1 85 ? 6.568 4.232 -5.111 1.00 94.94 85 LEU A CA 1
ATOM 683 C C . LEU A 1 85 ? 6.119 2.814 -4.722 1.00 94.94 85 LEU A C 1
ATOM 685 O O . LEU A 1 85 ? 5.024 2.407 -5.105 1.00 94.94 85 LEU A O 1
ATOM 689 N N . ASP A 1 86 ? 6.908 2.096 -3.919 1.00 94.50 86 ASP A N 1
ATOM 690 C CA . ASP A 1 86 ? 6.554 0.777 -3.372 1.00 94.50 86 ASP A CA 1
ATOM 691 C C . ASP A 1 86 ? 5.245 0.833 -2.573 1.00 94.50 86 ASP A C 1
ATOM 693 O O . ASP A 1 86 ? 4.296 0.080 -2.818 1.00 94.50 86 ASP A O 1
ATOM 697 N N . ALA A 1 87 ? 5.166 1.800 -1.660 1.00 95.12 87 ALA A N 1
ATOM 698 C CA . ALA A 1 87 ? 4.040 1.979 -0.765 1.00 95.12 87 ALA A CA 1
ATOM 699 C C . ALA A 1 87 ? 2.748 2.371 -1.490 1.00 95.12 87 ALA A C 1
ATOM 701 O O . ALA A 1 87 ? 1.662 2.098 -0.983 1.00 95.12 87 ALA A O 1
ATOM 702 N N . SER A 1 88 ? 2.827 2.961 -2.687 1.00 94.94 88 SER A N 1
ATOM 703 C CA . SER A 1 88 ? 1.640 3.317 -3.477 1.00 94.94 88 SER A CA 1
ATOM 704 C C . SER A 1 88 ? 0.732 2.115 -3.784 1.00 94.94 88 SER A C 1
ATOM 706 O O . SER A 1 88 ? -0.486 2.270 -3.867 1.00 94.94 88 SER A O 1
ATOM 708 N N . VAL A 1 89 ? 1.301 0.907 -3.872 1.00 97.44 89 VAL A N 1
ATOM 709 C CA . VAL A 1 89 ? 0.563 -0.341 -4.125 1.00 97.44 89 VAL A CA 1
ATOM 710 C C . VAL A 1 89 ? -0.144 -0.852 -2.860 1.00 97.44 89 VAL A C 1
ATOM 712 O O . VAL A 1 89 ? -1.145 -1.567 -2.937 1.00 97.44 89 VAL A O 1
ATOM 715 N N . HIS A 1 90 ? 0.310 -0.443 -1.669 1.00 97.75 90 HIS A N 1
ATOM 716 C CA . HIS A 1 90 ? -0.251 -0.921 -0.404 1.00 97.75 90 HIS A CA 1
ATOM 717 C C . HIS A 1 90 ? -1.695 -0.473 -0.170 1.00 97.75 90 HIS A C 1
ATOM 719 O O . HIS A 1 90 ? -2.418 -1.175 0.533 1.00 97.75 90 HIS A O 1
ATOM 725 N N . GLU A 1 91 ? -2.157 0.630 -0.766 1.00 96.81 91 GLU A N 1
ATOM 726 C CA . GLU A 1 91 ? -3.573 1.011 -0.686 1.00 96.81 91 GLU A CA 1
ATOM 727 C C . GLU A 1 91 ? -4.484 -0.047 -1.330 1.00 96.81 91 GLU A C 1
ATOM 729 O O . GLU A 1 91 ? -5.528 -0.410 -0.778 1.00 96.81 91 GLU A O 1
ATOM 734 N N . ASP A 1 92 ? -4.080 -0.559 -2.490 1.00 98.12 92 ASP A N 1
ATOM 735 C CA . ASP A 1 92 ? -4.824 -1.576 -3.223 1.00 98.12 92 ASP A CA 1
ATOM 736 C C . ASP A 1 92 ? -4.744 -2.939 -2.507 1.00 98.12 92 ASP A C 1
ATOM 738 O O . ASP A 1 92 ? -5.760 -3.619 -2.341 1.00 98.12 92 ASP A O 1
ATOM 742 N N . MET A 1 93 ? -3.574 -3.301 -1.974 1.00 98.56 93 MET A N 1
ATOM 743 C CA . MET A 1 93 ? -3.398 -4.518 -1.166 1.00 98.56 93 MET A CA 1
ATOM 744 C C . MET A 1 93 ? -4.222 -4.460 0.134 1.00 98.56 93 MET A C 1
ATOM 746 O O . MET A 1 93 ? -4.880 -5.433 0.506 1.00 98.56 93 MET A O 1
ATOM 750 N N . ALA A 1 94 ? -4.299 -3.291 0.782 1.00 98.50 94 ALA A N 1
ATOM 751 C CA . ALA A 1 94 ? -5.178 -3.070 1.930 1.00 98.50 94 ALA A CA 1
ATOM 752 C C . ALA A 1 94 ? -6.651 -3.310 1.575 1.00 98.50 94 ALA A C 1
ATOM 754 O O . ALA A 1 94 ? -7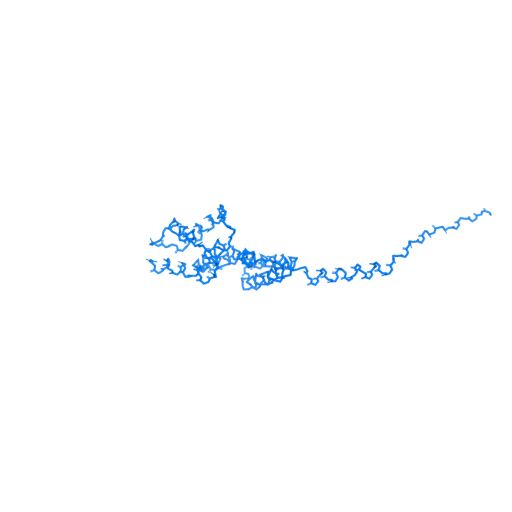.436 -3.780 2.399 1.00 98.50 94 ALA A O 1
ATOM 755 N N . ASN A 1 95 ? -7.068 -2.970 0.353 1.00 98.44 95 ASN A N 1
ATOM 756 C CA . ASN A 1 95 ? -8.427 -3.230 -0.099 1.00 98.44 95 ASN A CA 1
ATOM 757 C C . ASN A 1 95 ? -8.727 -4.732 -0.227 1.00 98.44 95 ASN A C 1
ATOM 759 O O . ASN A 1 95 ? -9.850 -5.120 0.095 1.00 98.44 95 ASN A O 1
ATOM 763 N N . ILE A 1 96 ? -7.756 -5.567 -0.614 1.00 98.50 96 ILE A N 1
ATOM 764 C CA . ILE A 1 96 ? -7.917 -7.030 -0.583 1.00 98.50 96 ILE A CA 1
ATOM 765 C C . ILE A 1 96 ? -8.152 -7.496 0.856 1.00 98.50 96 ILE A C 1
ATOM 767 O O . ILE A 1 96 ? -9.185 -8.095 1.138 1.00 98.50 96 ILE A O 1
ATOM 771 N N . LEU A 1 97 ? -7.273 -7.122 1.790 1.00 98.56 97 LEU A N 1
ATOM 772 C CA . LEU A 1 97 ? -7.403 -7.493 3.208 1.00 98.56 97 LEU A CA 1
ATOM 773 C C . LEU A 1 97 ? -8.746 -7.046 3.800 1.00 98.56 97 LEU A C 1
ATOM 775 O O . LEU A 1 97 ? -9.406 -7.782 4.533 1.00 98.56 97 LEU A O 1
ATOM 779 N N . ARG A 1 98 ? -9.211 -5.851 3.420 1.00 98.25 98 ARG A N 1
ATOM 780 C CA . ARG A 1 98 ? -10.538 -5.349 3.789 1.00 98.25 98 ARG A CA 1
ATOM 781 C C . ARG A 1 98 ? -11.661 -6.247 3.262 1.00 98.25 98 ARG A C 1
ATOM 783 O O . ARG A 1 98 ? -12.630 -6.455 3.990 1.00 98.25 98 ARG A O 1
ATOM 790 N N . LEU A 1 99 ? -11.576 -6.711 2.014 1.00 97.75 99 LEU A N 1
ATOM 791 C CA . LEU A 1 99 ? -12.559 -7.617 1.405 1.00 97.75 99 LEU A CA 1
ATOM 792 C C . LEU A 1 99 ? -12.542 -9.010 2.055 1.00 97.75 99 LEU A C 1
ATOM 794 O O . LEU A 1 99 ? -13.585 -9.653 2.119 1.00 97.75 99 LEU A O 1
ATOM 798 N N . GLU A 1 100 ? -11.397 -9.430 2.587 1.00 97.25 100 GLU A N 1
ATOM 799 C CA . GLU A 1 100 ? -11.219 -10.671 3.353 1.00 97.25 100 GLU A CA 1
ATOM 800 C C . GLU A 1 100 ? -11.592 -10.545 4.842 1.00 97.25 100 GLU A C 1
ATOM 802 O O . GLU A 1 100 ? -11.426 -11.492 5.603 1.00 97.25 100 GLU A O 1
ATOM 807 N N . ASN A 1 101 ? -12.096 -9.385 5.279 1.00 97.69 101 ASN A N 1
ATOM 808 C CA . ASN A 1 101 ? -12.385 -9.056 6.682 1.00 97.69 101 ASN A CA 1
ATOM 809 C C . ASN A 1 101 ? -11.165 -9.036 7.627 1.00 97.69 101 ASN A C 1
ATOM 811 O O . ASN A 1 101 ? -11.327 -8.982 8.843 1.00 97.69 101 ASN A O 1
ATOM 815 N N . LYS A 1 102 ? -9.944 -8.975 7.089 1.00 98.25 102 LYS A N 1
ATOM 816 C CA . LYS A 1 102 ? -8.696 -8.803 7.850 1.00 98.25 102 LYS A CA 1
ATOM 817 C C . LYS A 1 102 ? -8.445 -7.317 8.122 1.00 98.25 102 LYS A C 1
ATOM 819 O O . LYS A 1 102 ? -7.581 -6.689 7.517 1.00 98.25 102 LYS A O 1
ATOM 824 N N . HIS A 1 103 ? -9.295 -6.703 8.946 1.00 98.25 103 HIS A N 1
ATOM 825 C CA . HIS A 1 103 ? -9.345 -5.241 9.093 1.00 98.25 103 HIS A CA 1
ATOM 826 C C . HIS A 1 103 ? -8.078 -4.630 9.703 1.00 98.25 103 HIS A C 1
ATOM 828 O O . HIS A 1 103 ? -7.646 -3.575 9.242 1.00 98.25 103 HIS A O 1
ATOM 834 N N . GLU A 1 104 ? -7.470 -5.296 10.682 1.00 98.19 104 GLU A N 1
ATOM 835 C CA . GLU A 1 104 ? -6.238 -4.831 11.330 1.00 98.19 104 GLU A CA 1
ATOM 836 C C . GLU A 1 104 ? -5.052 -4.880 10.363 1.00 98.19 104 GLU A C 1
ATOM 838 O O . GLU A 1 104 ? -4.373 -3.872 10.175 1.00 98.19 104 GLU A O 1
ATOM 843 N N . ASP A 1 105 ? -4.869 -5.996 9.650 1.00 98.44 105 ASP A N 1
ATOM 844 C CA . ASP A 1 105 ? -3.840 -6.112 8.610 1.00 98.44 105 ASP A CA 1
ATOM 845 C C . ASP A 1 105 ? -4.059 -5.071 7.504 1.00 98.44 105 ASP A C 1
ATOM 847 O O . ASP A 1 105 ? -3.126 -4.404 7.052 1.00 98.44 105 ASP A O 1
ATOM 851 N N . ALA A 1 106 ? -5.313 -4.871 7.089 1.00 98.62 106 ALA A N 1
ATOM 852 C CA . ALA A 1 106 ? -5.664 -3.846 6.116 1.00 98.62 106 ALA A CA 1
ATOM 853 C C . ALA A 1 106 ? -5.251 -2.445 6.597 1.00 98.62 106 ALA A C 1
ATOM 855 O O . ALA A 1 106 ? -4.749 -1.638 5.812 1.00 98.62 106 ALA A O 1
ATOM 856 N N . LEU A 1 107 ? -5.437 -2.153 7.888 1.00 98.44 107 LEU A N 1
ATOM 857 C CA . LEU A 1 107 ? -5.017 -0.893 8.488 1.00 98.44 107 LEU A CA 1
ATOM 858 C C . LEU A 1 107 ? -3.489 -0.752 8.514 1.00 98.44 107 LEU A C 1
ATOM 860 O O . LEU A 1 107 ? -3.011 0.337 8.210 1.00 98.44 107 LEU A O 1
ATOM 864 N N . VAL A 1 108 ? -2.723 -1.818 8.780 1.00 98.44 108 VAL A N 1
ATOM 865 C CA . VAL A 1 108 ? -1.243 -1.791 8.713 1.00 98.44 108 VAL A CA 1
ATOM 866 C C . VAL A 1 108 ? -0.767 -1.300 7.347 1.00 98.44 108 VAL A C 1
ATOM 868 O O . VAL A 1 108 ? 0.080 -0.411 7.265 1.00 98.44 108 VAL A O 1
ATOM 871 N N . HIS A 1 109 ? -1.351 -1.821 6.265 1.00 98.38 109 HIS A N 1
ATOM 872 C CA . HIS A 1 109 ? -1.010 -1.394 4.908 1.00 98.38 109 HIS A CA 1
ATOM 873 C C . HIS A 1 109 ? -1.358 0.079 4.644 1.00 98.38 109 HIS A C 1
ATOM 875 O O . HIS A 1 109 ? -0.567 0.783 4.017 1.00 98.38 109 HIS A O 1
ATOM 881 N N . ILE A 1 110 ? -2.498 0.569 5.147 1.00 97.69 110 ILE A N 1
ATOM 882 C CA . ILE A 1 110 ? -2.863 1.990 5.038 1.00 97.69 110 ILE A CA 1
ATOM 883 C C . ILE A 1 110 ? -1.908 2.871 5.844 1.00 97.69 110 ILE A C 1
ATOM 885 O O . ILE A 1 110 ? -1.458 3.889 5.330 1.00 97.69 110 ILE A O 1
ATOM 889 N N . VAL A 1 111 ? -1.562 2.490 7.075 1.00 96.44 111 VAL A N 1
ATOM 890 C CA . VAL A 1 111 ? -0.605 3.240 7.902 1.00 96.44 111 VAL A CA 1
ATOM 891 C C . VAL A 1 111 ? 0.752 3.308 7.208 1.00 96.44 111 VAL A C 1
ATOM 893 O O . VAL A 1 111 ? 1.317 4.393 7.095 1.00 96.44 111 VAL A O 1
ATOM 896 N N . TYR A 1 112 ? 1.244 2.187 6.672 1.00 96.94 112 TYR A N 1
ATOM 897 C CA . TYR A 1 112 ? 2.490 2.171 5.909 1.00 96.94 112 TYR A CA 1
ATOM 898 C C . TYR A 1 112 ? 2.425 3.093 4.689 1.00 96.94 112 TYR A C 1
ATOM 900 O O . TYR A 1 112 ? 3.316 3.916 4.503 1.00 96.94 112 TYR A O 1
ATOM 908 N N . TRP A 1 113 ? 1.349 3.012 3.902 1.00 95.75 113 TRP A N 1
ATOM 909 C CA . TRP A 1 113 ? 1.148 3.874 2.737 1.00 95.75 113 TRP A CA 1
ATOM 910 C C . TRP A 1 113 ? 1.157 5.367 3.088 1.00 95.75 113 TRP A C 1
ATOM 912 O O . TRP A 1 113 ? 1.732 6.167 2.354 1.00 95.75 113 TRP A O 1
ATOM 922 N N . ILE A 1 114 ? 0.570 5.748 4.223 1.00 94.06 114 ILE A N 1
ATOM 923 C CA . ILE A 1 114 ? 0.553 7.142 4.681 1.00 94.06 114 ILE A CA 1
ATOM 924 C C . ILE A 1 114 ? 1.941 7.584 5.144 1.00 94.06 114 ILE A C 1
ATOM 926 O O . ILE A 1 114 ? 2.380 8.658 4.744 1.00 94.06 114 ILE A O 1
ATOM 930 N N . LEU A 1 115 ? 2.627 6.760 5.943 1.00 93.31 115 LEU A N 1
ATOM 931 C CA . LEU A 1 115 ? 3.972 7.049 6.452 1.00 93.31 115 LEU A CA 1
ATOM 932 C C . LEU A 1 115 ? 5.002 7.176 5.319 1.00 93.31 115 LEU A C 1
ATOM 934 O O . LEU A 1 115 ? 5.864 8.047 5.366 1.00 93.31 115 LEU A O 1
ATOM 938 N N . ALA A 1 116 ? 4.905 6.308 4.309 1.00 92.38 116 ALA A N 1
ATOM 939 C CA . ALA A 1 116 ? 5.752 6.295 3.115 1.00 92.38 116 ALA A CA 1
ATOM 940 C C . ALA A 1 116 ? 5.333 7.296 2.034 1.00 92.38 116 ALA A C 1
ATOM 942 O O . ALA A 1 116 ? 6.106 7.560 1.112 1.00 92.38 116 ALA A O 1
ATOM 943 N N . GLY A 1 117 ? 4.126 7.850 2.138 1.00 82.19 117 GLY A N 1
ATOM 944 C CA . GLY A 1 117 ? 3.628 8.886 1.248 1.00 82.19 117 GLY A CA 1
ATOM 945 C C . GLY A 1 117 ? 4.411 10.196 1.367 1.00 82.19 117 GLY A C 1
ATOM 946 O O . GLY A 1 117 ? 5.208 10.403 2.276 1.00 82.19 117 GLY A O 1
ATOM 947 N N . SER A 1 118 ? 4.182 11.103 0.414 1.00 65.62 118 SER A N 1
ATOM 948 C CA . SER A 1 118 ? 4.814 12.429 0.366 1.00 65.62 118 SER A CA 1
ATOM 949 C C . SER A 1 118 ? 4.720 13.200 1.689 1.00 65.62 118 SER A C 1
ATOM 951 O O . SER A 1 118 ? 3.750 13.034 2.422 1.00 65.62 118 SER A O 1
ATOM 953 N N . ASP A 1 119 ? 5.643 14.147 1.896 1.00 62.84 119 ASP A N 1
ATOM 954 C CA . ASP A 1 119 ? 5.854 14.957 3.115 1.00 62.84 119 ASP A CA 1
ATOM 955 C C . ASP A 1 119 ? 4.623 15.679 3.702 1.00 62.84 119 ASP A C 1
ATOM 957 O O . ASP A 1 119 ? 4.703 16.260 4.784 1.00 62.84 119 ASP A O 1
ATOM 961 N N . ARG A 1 120 ? 3.478 15.679 3.010 1.00 61.78 120 ARG A N 1
ATOM 962 C CA . ARG A 1 120 ? 2.195 16.147 3.540 1.00 61.78 120 ARG A CA 1
ATOM 963 C C . ARG A 1 120 ? 1.102 15.102 3.307 1.00 61.78 120 ARG A C 1
ATOM 965 O O . ARG A 1 120 ? 0.902 14.697 2.156 1.00 61.78 120 ARG A O 1
ATOM 972 N N . PRO A 1 121 ? 0.335 14.721 4.346 1.00 65.06 121 PRO A N 1
ATOM 973 C CA . PRO A 1 121 ? -0.828 13.865 4.180 1.00 65.06 121 PRO A CA 1
ATOM 974 C C . PRO A 1 121 ? -1.831 14.506 3.219 1.00 65.06 121 PRO A C 1
ATOM 976 O O . PRO A 1 121 ? -2.363 15.589 3.465 1.00 65.06 121 PRO A O 1
ATOM 979 N N . LEU A 1 122 ? -2.113 13.826 2.110 1.00 79.75 122 LEU A N 1
ATOM 980 C CA . LEU A 1 122 ? -3.189 14.226 1.212 1.00 79.75 122 LEU A CA 1
ATOM 981 C C . LEU A 1 122 ? -4.533 14.020 1.924 1.00 79.75 122 LEU A C 1
ATOM 983 O O . LEU A 1 122 ? -4.693 13.082 2.704 1.00 79.75 122 LEU A O 1
ATOM 987 N N . LYS A 1 123 ? -5.557 14.815 1.591 1.00 86.88 123 LYS A N 1
ATOM 988 C CA . LYS A 1 123 ? -6.938 14.611 2.087 1.00 86.88 123 LYS A CA 1
ATOM 989 C C . LYS A 1 123 ? -7.407 13.153 1.927 1.00 86.88 123 LYS A C 1
ATOM 991 O O . LYS A 1 123 ? -8.109 12.619 2.782 1.00 86.88 123 LYS A O 1
ATOM 996 N N . ARG A 1 124 ? -6.957 12.487 0.857 1.00 89.38 124 ARG A N 1
ATOM 997 C CA . ARG A 1 124 ? -7.185 11.060 0.592 1.00 89.38 124 ARG A CA 1
ATOM 998 C C . ARG A 1 124 ? -6.631 10.150 1.697 1.00 89.38 124 ARG A C 1
ATOM 1000 O O . ARG A 1 124 ? -7.317 9.213 2.091 1.00 89.38 124 ARG A O 1
ATOM 1007 N N . HIS A 1 125 ? -5.429 10.427 2.205 1.00 91.19 125 HIS A N 1
ATOM 1008 C CA . HIS A 1 125 ? -4.798 9.659 3.285 1.00 91.19 125 HIS A CA 1
ATOM 1009 C C . HIS A 1 125 ? -5.638 9.727 4.557 1.00 91.19 125 HIS A C 1
ATOM 1011 O O . HIS A 1 125 ? -5.971 8.694 5.127 1.00 91.19 125 HIS A O 1
ATOM 1017 N N . GLN A 1 126 ? -6.076 10.929 4.940 1.00 91.19 126 GLN A N 1
ATOM 1018 C CA . GLN A 1 126 ? -6.923 11.129 6.120 1.00 91.19 126 GLN A CA 1
ATOM 1019 C C . GLN A 1 126 ? -8.255 10.375 6.003 1.00 91.19 126 GLN A C 1
ATOM 1021 O O . GLN A 1 126 ? -8.664 9.675 6.926 1.00 91.19 126 GLN A O 1
ATOM 1026 N N . GLN A 1 127 ? -8.913 10.455 4.842 1.00 93.75 127 GLN A N 1
ATOM 1027 C CA . GLN A 1 127 ? -10.168 9.739 4.590 1.00 93.75 127 GLN A CA 1
ATOM 1028 C C . GLN A 1 127 ? -9.996 8.215 4.656 1.00 93.75 127 GLN A C 1
ATOM 1030 O O . GLN A 1 127 ? -10.840 7.514 5.220 1.00 93.75 127 GLN A O 1
ATOM 1035 N N . LYS A 1 128 ? -8.906 7.691 4.086 1.00 94.94 128 LYS A N 1
ATOM 1036 C CA . LYS A 1 128 ? -8.607 6.255 4.091 1.00 94.94 128 LYS A CA 1
ATOM 1037 C C . LYS A 1 128 ? -8.235 5.762 5.481 1.00 94.94 128 LYS A C 1
ATOM 1039 O O . LYS A 1 128 ? -8.795 4.753 5.903 1.00 94.94 128 LYS A O 1
ATOM 1044 N N . LEU A 1 129 ? -7.396 6.500 6.209 1.00 95.75 129 LEU A N 1
ATOM 1045 C CA . LEU A 1 129 ? -7.078 6.216 7.607 1.00 95.75 129 LEU A CA 1
ATOM 1046 C C . LEU A 1 129 ? -8.360 6.102 8.427 1.00 95.75 129 LEU A C 1
ATOM 1048 O O . LEU A 1 129 ? -8.615 5.055 9.008 1.00 95.75 129 LEU A O 1
ATOM 1052 N N . GLN A 1 130 ? -9.213 7.128 8.385 1.00 95.94 130 GLN A N 1
ATOM 1053 C CA . GLN A 1 130 ? -10.481 7.146 9.109 1.00 95.94 130 GLN A CA 1
ATOM 1054 C C . GLN A 1 130 ? -11.363 5.939 8.758 1.00 95.94 130 GLN A C 1
ATOM 1056 O O . GLN A 1 130 ? -11.900 5.274 9.645 1.00 95.94 130 GLN A O 1
ATOM 1061 N N . SER A 1 131 ? -11.520 5.639 7.464 1.00 97.12 131 SER A N 1
ATOM 1062 C CA . SER A 1 131 ? -12.380 4.542 7.020 1.00 97.12 131 SER A CA 1
ATOM 1063 C C . SER A 1 131 ? -11.870 3.167 7.449 1.00 97.12 131 SER A C 1
ATOM 1065 O O . SER A 1 131 ? -12.697 2.308 7.751 1.00 97.12 131 SER A O 1
ATOM 1067 N N . TYR A 1 132 ? -10.559 2.927 7.423 1.00 98.06 132 TYR A N 1
ATOM 1068 C CA . TYR A 1 132 ? -9.982 1.634 7.801 1.00 98.06 132 TYR A CA 1
ATOM 1069 C C . TYR A 1 132 ? -9.890 1.491 9.319 1.00 98.06 132 TYR A C 1
ATOM 1071 O O . TYR A 1 132 ? -10.239 0.441 9.855 1.00 98.06 132 TYR A O 1
ATOM 1079 N N . PHE A 1 133 ? -9.550 2.573 10.017 1.00 97.44 133 PHE A N 1
ATOM 1080 C CA . PHE A 1 133 ? -9.540 2.635 11.473 1.00 97.44 133 PHE A CA 1
ATOM 1081 C C . PHE A 1 133 ? -10.912 2.281 12.060 1.00 97.44 133 PHE A C 1
ATOM 1083 O O . PHE A 1 133 ? -11.027 1.387 12.894 1.00 97.44 133 PHE A O 1
ATOM 1090 N N . ASN A 1 134 ? -11.986 2.892 11.545 1.00 96.81 134 ASN A N 1
ATOM 1091 C CA . ASN A 1 134 ? -13.349 2.632 12.021 1.00 96.81 134 ASN A CA 1
ATOM 1092 C C . ASN A 1 134 ? -13.786 1.165 11.863 1.00 96.81 134 ASN A C 1
ATOM 1094 O O . ASN A 1 134 ? -14.628 0.692 12.624 1.00 96.81 134 ASN A O 1
ATOM 1098 N N . ARG A 1 135 ? -13.227 0.427 10.894 1.00 96.88 135 ARG A N 1
ATOM 1099 C CA . ARG A 1 135 ? -13.532 -1.001 10.696 1.00 96.88 135 ARG A CA 1
ATOM 1100 C C . ARG A 1 135 ? -12.906 -1.891 11.766 1.00 96.88 135 ARG A C 1
ATOM 1102 O O . ARG A 1 135 ? -13.449 -2.959 12.025 1.00 96.88 135 ARG A O 1
ATOM 1109 N N . CYS A 1 136 ? -11.815 -1.444 12.387 1.00 96.75 136 CYS A N 1
ATOM 1110 C CA . CYS A 1 136 ? -11.127 -2.180 13.446 1.00 96.75 136 CYS A CA 1
ATOM 1111 C C . CYS A 1 136 ? -11.849 -2.077 14.799 1.00 96.75 136 CYS A C 1
ATOM 1113 O O . CYS A 1 136 ? -11.633 -2.911 15.666 1.00 96.75 136 CYS A O 1
ATOM 1115 N N . LYS A 1 137 ? -12.753 -1.098 14.971 1.00 94.69 137 LYS A N 1
ATOM 1116 C CA . LYS A 1 137 ? -13.578 -0.923 16.184 1.00 94.69 137 LYS A CA 1
ATOM 1117 C C . LYS A 1 137 ? -12.765 -0.818 17.486 1.00 94.69 137 LYS A C 1
ATOM 1119 O O . LYS A 1 137 ? -13.216 -1.287 18.531 1.00 94.69 137 LYS A O 1
ATOM 1124 N N . PHE A 1 138 ? -11.597 -0.180 17.430 1.00 94.31 138 PHE A N 1
ATOM 1125 C CA . PHE A 1 138 ? -10.793 0.080 18.622 1.00 94.31 138 PHE A CA 1
ATOM 1126 C C . PHE A 1 138 ? -11.592 0.871 19.659 1.00 94.31 138 PHE A C 1
ATOM 1128 O O . PHE A 1 138 ? -12.284 1.834 19.325 1.00 94.31 138 PHE A O 1
ATOM 1135 N N . LYS A 1 139 ? -11.492 0.454 20.922 1.00 90.69 139 LYS A N 1
ATOM 1136 C CA . LYS A 1 139 ? -12.222 1.080 22.036 1.00 90.69 139 LYS A CA 1
ATOM 1137 C C . LYS A 1 139 ? -11.426 2.197 22.698 1.00 90.69 139 LYS A C 1
ATOM 1139 O O . LYS A 1 139 ? -11.993 3.210 23.087 1.00 90.69 139 LYS A O 1
ATOM 1144 N N . ASN A 1 140 ? -10.112 2.000 22.791 1.00 94.50 140 ASN A N 1
ATOM 1145 C CA . ASN A 1 140 ? -9.209 2.812 23.609 1.00 94.50 140 ASN A CA 1
ATOM 1146 C C . ASN A 1 140 ? -8.199 3.602 22.765 1.00 94.50 140 ASN A C 1
ATOM 1148 O O . ASN A 1 140 ? -7.136 3.996 23.236 1.00 94.50 140 ASN A O 1
ATOM 1152 N N . THR A 1 141 ? -8.494 3.799 21.484 1.00 95.69 141 THR A N 1
ATOM 1153 C CA . THR A 1 141 ? -7.736 4.692 20.608 1.00 95.69 141 THR A CA 1
ATOM 1154 C C . THR A 1 141 ? -8.720 5.382 19.684 1.00 95.69 141 THR A C 1
ATOM 1156 O O . THR A 1 141 ? -9.579 4.744 19.077 1.00 95.69 141 THR A O 1
ATOM 1159 N N . THR A 1 142 ? -8.606 6.699 19.585 1.00 94.69 142 THR A N 1
ATOM 1160 C CA . THR A 1 142 ? -9.434 7.518 18.705 1.00 94.69 142 THR A CA 1
ATOM 1161 C C . THR A 1 142 ? -8.749 7.744 17.352 1.00 94.69 142 THR A C 1
ATOM 1163 O O . THR A 1 142 ? -7.517 7.748 17.266 1.00 94.69 142 THR A O 1
ATOM 1166 N N . PRO A 1 143 ? -9.510 8.031 16.280 1.00 92.75 143 PRO A N 1
ATOM 1167 C CA . PRO A 1 143 ? -8.926 8.389 14.987 1.00 92.75 143 PRO A CA 1
ATOM 1168 C C . PRO A 1 143 ? -7.993 9.611 15.050 1.00 92.75 143 PRO A C 1
ATOM 1170 O O . PRO A 1 143 ? -7.015 9.683 14.307 1.00 92.75 143 PRO A O 1
ATOM 1173 N N . SER A 1 144 ? -8.268 10.569 15.946 1.00 92.75 144 SER A N 1
ATOM 1174 C CA . SER A 1 144 ? -7.413 11.749 16.124 1.00 92.75 144 SER A CA 1
ATOM 1175 C C . SER A 1 144 ? -6.078 11.403 16.783 1.00 92.75 144 SER A C 1
ATOM 1177 O O . SER A 1 144 ? -5.060 11.967 16.387 1.00 92.75 144 SER A O 1
ATOM 1179 N N . GLU A 1 145 ? -6.064 10.504 17.767 1.00 94.44 145 GLU A N 1
ATOM 1180 C CA . GLU A 1 145 ? -4.819 10.018 18.374 1.00 94.44 145 GLU A CA 1
ATOM 1181 C C . GLU A 1 145 ? -3.992 9.238 17.357 1.00 94.44 145 GLU A C 1
ATOM 1183 O O . GLU A 1 145 ? -2.801 9.499 17.225 1.00 94.44 145 GLU A O 1
ATOM 1188 N N . ALA A 1 146 ? -4.636 8.373 16.570 1.00 93.50 146 ALA A N 1
ATOM 1189 C CA . ALA A 1 146 ? -3.976 7.626 15.507 1.00 93.50 146 ALA A CA 1
ATOM 1190 C C . ALA A 1 146 ? -3.295 8.547 14.480 1.00 93.50 146 ALA A C 1
ATOM 1192 O O . ALA A 1 146 ? -2.128 8.345 14.146 1.00 93.50 146 ALA A O 1
ATOM 1193 N N . ALA A 1 147 ? -3.99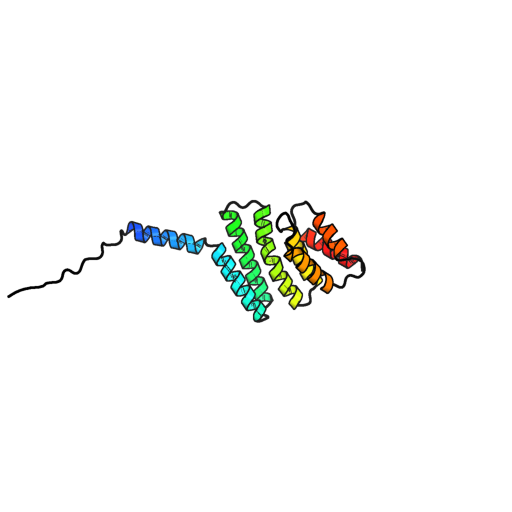2 9.595 14.024 1.00 92.56 147 ALA A N 1
ATOM 1194 C CA . ALA A 1 147 ? -3.419 10.593 13.123 1.00 92.56 147 ALA A CA 1
ATOM 1195 C C . ALA A 1 147 ? -2.203 11.302 13.746 1.00 92.56 147 ALA A C 1
ATOM 1197 O O . ALA A 1 147 ? -1.160 11.387 13.106 1.00 92.56 147 ALA A O 1
ATOM 1198 N N . LYS A 1 148 ? -2.288 11.717 15.019 1.00 92.69 148 LYS A N 1
ATOM 1199 C CA . LYS A 1 148 ? -1.159 12.337 15.737 1.00 92.69 148 LYS A CA 1
ATOM 1200 C C . LYS A 1 148 ? 0.045 11.400 15.853 1.00 92.69 148 LYS A C 1
ATOM 1202 O O . LYS A 1 148 ? 1.175 11.849 15.688 1.00 92.69 148 LYS A O 1
ATOM 1207 N N . THR A 1 149 ? -0.176 10.113 16.130 1.00 93.31 149 THR A N 1
ATOM 1208 C CA . THR A 1 149 ? 0.901 9.112 16.200 1.00 93.31 149 THR A CA 1
ATOM 1209 C C . THR A 1 149 ? 1.627 8.967 14.865 1.00 93.31 149 THR A C 1
ATOM 1211 O O . THR A 1 149 ? 2.849 8.827 14.865 1.00 93.31 149 THR A O 1
ATOM 1214 N N . ILE A 1 150 ? 0.891 9.012 13.748 1.00 91.75 150 ILE A N 1
ATOM 1215 C CA . ILE A 1 150 ? 1.448 8.955 12.390 1.00 91.75 150 ILE A CA 1
ATOM 1216 C C . ILE A 1 150 ? 2.206 10.247 12.064 1.00 91.75 150 ILE A C 1
ATOM 1218 O O . ILE A 1 150 ? 3.357 10.173 11.649 1.00 91.75 150 ILE A O 1
ATOM 1222 N N . ASP A 1 151 ? 1.605 11.415 12.308 1.00 89.12 151 ASP A N 1
ATOM 1223 C CA . ASP A 1 151 ? 2.204 12.727 12.013 1.00 89.12 151 ASP A CA 1
ATOM 1224 C C . ASP A 1 151 ? 3.489 12.991 12.821 1.00 89.12 151 ASP A C 1
ATOM 1226 O O . ASP A 1 151 ? 4.367 13.734 12.385 1.00 89.12 151 ASP A O 1
ATOM 1230 N N . ALA A 1 152 ? 3.626 12.370 13.997 1.00 90.31 152 ALA A N 1
ATOM 1231 C CA . ALA A 1 152 ? 4.834 12.448 14.816 1.00 90.31 152 ALA A CA 1
ATOM 1232 C C . ALA A 1 152 ? 6.012 11.619 14.264 1.00 90.31 152 ALA A C 1
ATOM 1234 O O . ALA A 1 152 ? 7.141 11.778 14.737 1.00 90.31 152 ALA A O 1
ATOM 1235 N N . GLN A 1 153 ? 5.785 10.726 13.292 1.00 89.94 153 GLN A N 1
ATOM 1236 C CA . GLN A 1 153 ? 6.855 9.925 12.700 1.00 89.94 153 GLN A CA 1
ATOM 1237 C C . GLN A 1 153 ? 7.620 10.725 11.648 1.00 89.94 153 GLN A C 1
ATOM 1239 O O . GLN A 1 153 ? 7.082 11.130 10.624 1.00 89.94 153 GLN A O 1
ATOM 1244 N N . THR A 1 154 ? 8.919 10.901 11.879 1.00 80.19 154 THR A N 1
ATOM 1245 C CA . THR A 1 154 ? 9.816 11.650 10.982 1.00 80.19 154 THR A CA 1
ATOM 1246 C C . THR A 1 154 ? 10.863 10.770 10.303 1.00 80.19 154 THR A C 1
ATOM 1248 O O . THR A 1 154 ? 11.577 11.220 9.404 1.00 80.19 154 THR A O 1
ATOM 1251 N N . LYS A 1 155 ? 10.979 9.513 10.742 1.00 82.94 155 LYS A N 1
ATOM 1252 C CA . LYS A 1 155 ? 11.971 8.556 10.249 1.00 82.94 155 LYS A CA 1
ATOM 1253 C C . LYS A 1 155 ? 11.557 7.962 8.907 1.00 82.94 155 LYS A C 1
ATOM 1255 O O . LYS A 1 155 ? 10.385 7.968 8.541 1.00 82.94 155 LYS A O 1
ATOM 1260 N N . MET A 1 156 ? 12.547 7.407 8.208 1.00 84.69 156 MET A N 1
ATOM 1261 C CA . MET A 1 156 ? 12.310 6.568 7.038 1.00 84.69 156 MET A CA 1
ATOM 1262 C C . MET A 1 156 ? 11.311 5.459 7.415 1.00 84.69 156 MET A C 1
ATOM 1264 O O . MET A 1 156 ? 11.541 4.752 8.399 1.00 84.69 156 MET A O 1
ATOM 1268 N N . PRO A 1 157 ? 10.200 5.322 6.687 1.00 87.12 157 PRO A N 1
ATOM 1269 C CA . PRO A 1 157 ? 9.134 4.426 7.085 1.00 87.12 157 PRO A CA 1
ATOM 1270 C C . PRO A 1 157 ? 9.442 2.995 6.660 1.00 87.12 157 PRO A C 1
ATOM 1272 O O . PRO A 1 157 ? 9.661 2.703 5.485 1.00 87.12 157 PRO A O 1
ATOM 1275 N N . GLU A 1 158 ? 9.402 2.092 7.632 1.00 91.00 158 GLU A N 1
ATOM 1276 C CA . GLU A 1 158 ? 9.467 0.651 7.417 1.00 91.00 158 GLU A CA 1
ATOM 1277 C C . GLU A 1 158 ? 8.095 0.024 7.657 1.00 91.00 158 GLU A C 1
ATOM 1279 O O . GLU A 1 158 ? 7.320 0.479 8.502 1.00 91.00 158 GLU A O 1
ATOM 1284 N N . PHE A 1 159 ? 7.799 -1.071 6.960 1.00 94.69 159 PHE A N 1
ATOM 1285 C CA . PHE A 1 159 ? 6.529 -1.775 7.141 1.00 94.69 159 PHE A CA 1
ATOM 1286 C C . PHE A 1 159 ? 6.341 -2.274 8.586 1.00 94.69 159 PHE A C 1
ATOM 1288 O O . PHE A 1 159 ? 5.240 -2.221 9.134 1.00 94.69 159 PHE A O 1
ATOM 1295 N N . ASN A 1 160 ? 7.432 -2.674 9.249 1.00 95.19 160 ASN A N 1
ATOM 1296 C CA . ASN A 1 160 ? 7.407 -3.101 10.649 1.00 95.19 160 ASN A CA 1
ATOM 1297 C C . ASN A 1 160 ? 7.016 -1.974 11.616 1.00 95.19 160 ASN A C 1
ATOM 1299 O O . ASN A 1 160 ? 6.351 -2.252 12.611 1.00 95.19 160 ASN A O 1
ATOM 1303 N N . LEU A 1 161 ? 7.356 -0.716 11.310 1.00 94.75 161 LEU A N 1
ATOM 1304 C CA . LEU A 1 161 ? 6.919 0.436 12.103 1.00 94.75 161 LEU A CA 1
ATOM 1305 C C . LEU A 1 161 ? 5.396 0.606 12.022 1.00 94.75 161 LEU A C 1
ATOM 1307 O O . LEU A 1 161 ? 4.731 0.772 13.045 1.00 94.75 161 LEU A O 1
ATOM 1311 N N . ALA A 1 162 ? 4.828 0.509 10.817 1.00 96.31 162 ALA A N 1
ATOM 1312 C CA . ALA A 1 162 ? 3.378 0.551 10.635 1.00 96.31 162 ALA A CA 1
ATOM 1313 C C . ALA A 1 162 ? 2.686 -0.590 11.394 1.00 96.31 162 ALA A C 1
ATOM 1315 O O . ALA A 1 162 ? 1.685 -0.365 12.075 1.00 96.31 162 ALA A O 1
ATOM 1316 N N . LYS A 1 163 ? 3.264 -1.798 11.341 1.00 97.62 163 LYS A N 1
ATOM 1317 C CA . LYS A 1 163 ? 2.774 -2.953 12.096 1.00 97.62 163 LYS A CA 1
ATOM 1318 C C . LYS A 1 163 ? 2.798 -2.692 13.601 1.00 97.62 163 LYS A C 1
ATOM 1320 O O . LYS A 1 163 ? 1.777 -2.889 14.248 1.00 97.62 163 LYS A O 1
ATOM 1325 N N . SER A 1 164 ? 3.909 -2.192 14.148 1.00 96.44 164 SER A N 1
ATOM 1326 C CA . SER A 1 164 ? 4.009 -1.908 15.585 1.00 96.44 164 SER A CA 1
ATOM 1327 C C . SER A 1 164 ? 3.012 -0.851 16.054 1.00 96.44 164 SER A C 1
ATOM 1329 O O . SER A 1 164 ? 2.443 -1.003 17.128 1.00 96.44 164 SER A O 1
ATOM 1331 N N . ILE A 1 165 ? 2.762 0.185 15.242 1.00 96.00 165 ILE A N 1
ATOM 1332 C CA . ILE A 1 165 ? 1.783 1.234 15.558 1.00 96.00 165 ILE A CA 1
ATOM 1333 C C . ILE A 1 165 ? 0.375 0.637 15.669 1.00 96.00 165 ILE A C 1
ATOM 1335 O O . ILE A 1 165 ? -0.332 0.897 16.637 1.00 96.00 165 ILE A O 1
ATOM 1339 N N . VAL A 1 166 ? -0.031 -0.195 14.705 1.00 97.00 166 VAL A N 1
ATOM 1340 C CA . VAL A 1 166 ? -1.360 -0.824 14.743 1.00 97.00 166 VAL A CA 1
ATOM 1341 C C . VAL A 1 166 ? -1.456 -1.854 15.868 1.00 97.00 166 VAL A C 1
ATOM 1343 O O . VAL A 1 166 ? -2.462 -1.876 16.570 1.00 97.00 166 VAL A O 1
ATOM 1346 N N . THR A 1 167 ? -0.418 -2.668 16.093 1.00 96.81 167 THR A N 1
ATOM 1347 C CA . THR A 1 167 ? -0.376 -3.618 17.218 1.00 96.81 167 THR A CA 1
ATOM 1348 C C . THR A 1 167 ? -0.521 -2.912 18.565 1.00 96.81 167 THR A C 1
ATOM 1350 O O . THR A 1 167 ? -1.226 -3.418 19.433 1.00 96.81 167 THR A O 1
ATOM 1353 N N . ASP A 1 168 ? 0.092 -1.740 18.746 1.00 96.44 168 ASP A N 1
ATOM 1354 C CA . ASP A 1 168 ? -0.093 -0.928 19.950 1.00 96.44 168 ASP A CA 1
ATOM 1355 C C . ASP A 1 168 ? -1.568 -0.527 20.133 1.00 96.44 168 ASP A C 1
ATOM 1357 O O . ASP A 1 168 ? -2.124 -0.753 21.205 1.00 96.44 168 ASP A O 1
ATOM 1361 N N . TRP A 1 169 ? -2.251 -0.049 19.090 1.00 96.12 169 TRP A N 1
ATOM 1362 C CA . TRP A 1 169 ? -3.684 0.279 19.171 1.00 96.12 169 TRP A CA 1
ATOM 1363 C C . TRP A 1 169 ? -4.567 -0.934 19.476 1.00 96.12 169 TRP A C 1
ATOM 1365 O O . TRP A 1 169 ? -5.475 -0.826 20.298 1.00 96.12 169 TRP A O 1
ATOM 1375 N N . VAL A 1 170 ? -4.274 -2.087 18.864 1.00 94.06 170 VAL A N 1
ATOM 1376 C CA . VAL A 1 170 ? -4.952 -3.365 19.148 1.00 94.06 170 VAL A CA 1
ATOM 1377 C C . VAL A 1 170 ? -4.753 -3.765 20.613 1.00 94.06 170 VAL A C 1
ATOM 1379 O O . VAL A 1 170 ? -5.699 -4.147 21.291 1.00 94.06 170 VAL A O 1
ATOM 1382 N N . SER A 1 171 ? -3.531 -3.642 21.138 1.00 94.25 171 SER A N 1
ATOM 1383 C CA . SER A 1 171 ? -3.211 -4.041 22.516 1.00 94.25 171 SER A CA 1
ATOM 1384 C C . SER A 1 171 ? -3.910 -3.192 23.582 1.00 94.25 171 SER A C 1
ATOM 1386 O O . SER A 1 171 ? -4.053 -3.623 24.726 1.00 94.25 171 SER A O 1
ATOM 1388 N N . ARG A 1 172 ? -4.350 -1.982 23.216 1.00 90.94 172 ARG A N 1
ATOM 1389 C CA . ARG A 1 172 ? -4.974 -1.037 24.140 1.00 90.94 172 ARG A CA 1
ATOM 1390 C C . ARG A 1 172 ? -6.435 -1.348 24.432 1.00 90.94 172 ARG A C 1
ATOM 1392 O O . ARG A 1 172 ? -6.904 -0.823 25.437 1.00 90.94 172 ARG A O 1
ATOM 1399 N N . GLY A 1 173 ? -7.177 -2.130 23.636 1.00 65.31 173 GLY A N 1
ATOM 1400 C CA . GLY A 1 173 ? -8.611 -2.350 23.906 1.00 65.31 173 GLY A CA 1
ATOM 1401 C C . GLY A 1 173 ? -9.332 -3.416 23.102 1.00 65.31 173 GLY A C 1
ATOM 1402 O O . GLY A 1 173 ? -9.028 -3.558 21.904 1.00 65.31 173 GLY A O 1
#

Sequence (173 aa):
MGFFSIFKKKRPKADQEFDDYAKNAMADFHQNDFLGKAAEAGHKAKAAVKAKQYDEAWGFYHDQKSFYMQHANRSGFTARQAVALDASVHEDMANILRLENKHEDALVHIVYWILAGSDRPLKRHQQKLQSYFNRCKFKNTTPSEAAKTIDAQTKMPEFNLAKSIVTDWVSRG

Radius of gyration: 24.87 Å; chains: 1; bounding box: 35×31×105 Å

Foldseek 3Di:
DDDDDDPPPPDPPDPVVVVVVVVVVVVCCVVLVLVVQLVVLCVQLVVCVVVVVLVSSVVSLVSSLVSLLSVCVVVVHDPLRNQLSSLVSLQVNLVSCVVVLVLLVSLLSLLSNQLSHPPDRDPVSLVSNVVSVVSVVQDQDDSVNLVVVSNPDPDDGDSVVSNVSSVVSVVRD

Secondary structure (DSSP, 8-state):
---------PPPPPPHHHHHHHHHHHHHHHHH-HHHHHHHHHHHHHHHHHTT-HHHHHHHHHHHHHHHHHHHHHTT--HHHHHHHHHTTHHHHHHHHHHTT-HHHHHHHHHHHHHHS-SS--HHHHHHHHHHHHHHT-SS--HHHHHHHHHT--SPP-HHHHHHHHHHHHHT-